Protein AF-A0A645DD55-F1 (afdb_monomer)

Secondary structure (DSSP, 8-state):
-EEEEEE-TTGGG-TTHHHHHHHHHHHTT--EEEEEE-TTSSEEE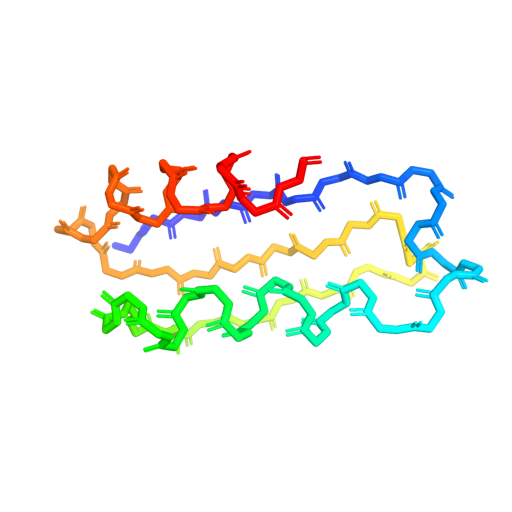EEE-GGGHHHHHHHHHHT-

Mean predicted aligned error: 3.09 Å

Radius of gyration: 11.06 Å; Cα contacts (8 Å, |Δi|>4): 87; chains: 1; bounding box: 25×18×26 Å

Nearest PDB structures (foldseek):
  3tvi-assembly6_K  TM=9.588E-01  e=7.295E-07  Clostridium acetobutylicum
  3tvi-assembly6_L  TM=9.496E-01  e=1.848E-06  Clostridium acetobutylicum
  3tvi-assembly3_F  TM=9.447E-01  e=2.752E-06  Clostridium acetobutylicum
  3c1n-assembly3_C  TM=9.423E-01  e=1.267E-05  Methanocaldococcus jannaschii
  6mx1-assembly1_B  TM=9.512E-01  e=9.921E-05  Escherichia coli str. K-12 substr. MG1655

pLDDT: mean 92.37, std 7.46, range [71.38, 98.38]

Structure (mmCIF, N/CA/C/O backbone):
data_AF-A0A645DD55-F1
#
_entry.id   AF-A0A645DD55-F1
#
loop_
_atom_site.group_PDB
_atom_site.id
_atom_site.type_symbol
_atom_site.label_atom_id
_atom_site.label_alt_id
_atom_site.label_comp_id
_atom_site.label_asym_id
_atom_site.label_entity_id
_atom_site.label_seq_id
_atom_site.pdbx_PDB_ins_code
_atom_site.Cartn_x
_atom_site.Cartn_y
_atom_site.Cartn_z
_atom_site.occupancy
_atom_site.B_iso_or_equiv
_atom_site.auth_seq_id
_atom_site.auth_comp_id
_atom_site.auth_asym_id
_atom_site.auth_atom_id
_atom_site.pdbx_PDB_model_num
ATOM 1 N N . MET A 1 1 ? -11.763 7.901 0.342 1.00 88.00 1 MET A N 1
ATOM 2 C CA . MET A 1 1 ? -10.715 7.071 -0.272 1.00 88.00 1 MET A CA 1
ATOM 3 C C . MET A 1 1 ? -9.391 7.805 -0.167 1.00 88.00 1 MET A C 1
ATOM 5 O O . MET A 1 1 ? -9.312 8.945 -0.617 1.00 88.00 1 MET A O 1
ATOM 9 N N . ALA A 1 2 ? -8.394 7.166 0.441 1.00 97.56 2 ALA A N 1
ATOM 10 C CA . ALA A 1 2 ? -7.040 7.687 0.574 1.00 97.56 2 ALA A CA 1
ATOM 11 C C . ALA A 1 2 ? -6.118 6.961 -0.412 1.00 97.56 2 ALA A C 1
ATOM 13 O O . ALA A 1 2 ? -6.296 5.768 -0.660 1.00 97.56 2 ALA A O 1
ATOM 14 N N . LEU A 1 3 ? -5.156 7.684 -0.985 1.00 97.31 3 LEU A N 1
ATOM 15 C CA . LEU A 1 3 ? -4.190 7.142 -1.938 1.00 97.31 3 LEU A CA 1
ATOM 16 C C . LEU A 1 3 ? -2.799 7.150 -1.311 1.00 97.31 3 LEU A C 1
ATOM 18 O O . LEU A 1 3 ? -2.353 8.180 -0.810 1.00 97.31 3 LEU A O 1
ATOM 22 N N . ILE A 1 4 ? -2.109 6.014 -1.369 1.00 96.38 4 ILE A N 1
ATOM 23 C CA . ILE A 1 4 ? -0.751 5.855 -0.844 1.00 96.38 4 ILE A CA 1
ATOM 24 C C . ILE A 1 4 ? 0.151 5.449 -2.003 1.00 96.38 4 ILE A C 1
ATOM 26 O O . ILE A 1 4 ? -0.077 4.424 -2.643 1.00 96.38 4 ILE A O 1
ATOM 30 N N . ALA A 1 5 ? 1.173 6.258 -2.278 1.00 94.88 5 ALA A N 1
ATOM 31 C CA . ALA A 1 5 ? 2.184 5.961 -3.284 1.00 94.88 5 ALA A CA 1
ATOM 32 C C . ALA A 1 5 ? 3.419 5.347 -2.615 1.00 94.88 5 ALA A C 1
ATOM 34 O O . ALA A 1 5 ? 4.125 6.016 -1.864 1.00 94.88 5 ALA A O 1
ATOM 35 N N . VAL A 1 6 ? 3.702 4.084 -2.923 1.00 92.94 6 VAL A N 1
ATOM 36 C CA . VAL A 1 6 ? 4.927 3.392 -2.515 1.00 92.94 6 VAL A CA 1
ATOM 37 C C . VAL A 1 6 ? 5.924 3.505 -3.659 1.00 92.94 6 VAL A C 1
ATOM 39 O O . VAL A 1 6 ? 5.640 3.059 -4.770 1.00 92.94 6 VAL A O 1
ATOM 42 N N . VAL A 1 7 ? 7.079 4.123 -3.410 1.00 90.81 7 VAL A N 1
ATOM 43 C CA . VAL A 1 7 ? 8.081 4.441 -4.440 1.00 90.81 7 VAL A CA 1
ATOM 44 C C . VAL A 1 7 ? 9.418 3.796 -4.090 1.00 90.81 7 VAL A C 1
ATOM 46 O O . VAL A 1 7 ? 9.907 3.935 -2.973 1.00 90.81 7 VAL A O 1
ATOM 49 N N . GLY A 1 8 ? 10.052 3.129 -5.054 1.00 87.06 8 GLY A N 1
ATOM 50 C CA . GLY A 1 8 ? 11.368 2.525 -4.868 1.00 87.06 8 GLY A CA 1
ATOM 51 C C . GLY A 1 8 ? 12.077 2.225 -6.187 1.00 87.06 8 GLY A C 1
ATOM 52 O O . GLY A 1 8 ? 11.554 1.516 -7.041 1.00 87.06 8 GLY A O 1
ATOM 53 N N . LYS A 1 9 ? 13.323 2.697 -6.341 1.00 81.62 9 LYS A N 1
ATOM 54 C CA . LYS A 1 9 ? 14.141 2.471 -7.556 1.00 81.62 9 LYS A CA 1
ATOM 55 C C . LYS A 1 9 ? 14.395 0.989 -7.859 1.00 81.62 9 LYS A C 1
ATOM 57 O O . LYS A 1 9 ? 14.625 0.627 -9.009 1.00 81.62 9 LYS A O 1
ATOM 62 N N . VAL A 1 10 ? 14.383 0.145 -6.828 1.00 78.38 10 VAL A N 1
ATOM 63 C CA . VAL A 1 10 ? 14.702 -1.290 -6.923 1.00 78.38 10 VAL A CA 1
ATOM 64 C C . VAL A 1 10 ? 13.443 -2.145 -7.143 1.00 78.38 10 VAL A C 1
ATOM 66 O O . VAL A 1 10 ? 13.557 -3.334 -7.425 1.00 78.38 10 VAL A O 1
ATOM 69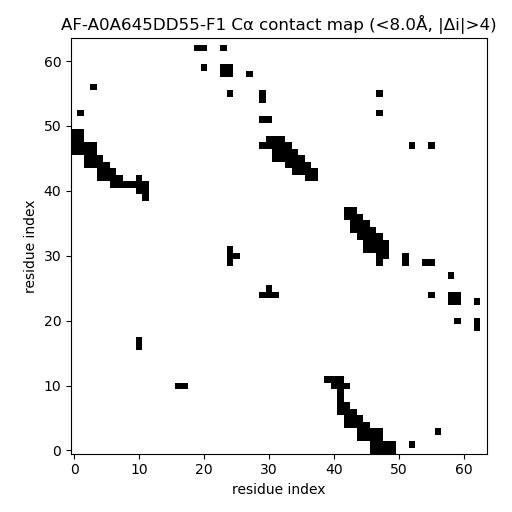 N N . MET A 1 11 ? 12.246 -1.545 -7.103 1.00 82.00 11 MET A N 1
ATOM 70 C CA . MET A 1 11 ? 10.964 -2.246 -7.245 1.00 82.00 11 MET A CA 1
ATOM 71 C C . MET A 1 11 ? 10.855 -2.995 -8.591 1.00 82.00 11 MET A C 1
ATOM 73 O O . MET A 1 11 ? 10.441 -4.147 -8.613 1.00 82.00 11 MET A O 1
ATOM 77 N N . LYS A 1 12 ? 11.384 -2.411 -9.675 1.00 77.19 12 LYS A N 1
ATOM 78 C CA . LYS A 1 12 ? 11.486 -3.018 -11.015 1.00 77.19 12 LYS A CA 1
ATOM 79 C C . LYS A 1 12 ? 12.308 -4.313 -11.090 1.00 77.19 12 LYS A C 1
ATOM 81 O O . LYS A 1 12 ? 12.053 -5.171 -11.925 1.00 77.19 12 LYS A O 1
ATOM 86 N N . ARG A 1 13 ? 13.373 -4.430 -10.293 1.00 78.69 13 ARG A N 1
ATOM 87 C CA . ARG A 1 13 ? 14.374 -5.509 -10.439 1.00 78.69 13 ARG A CA 1
ATOM 88 C C . ARG A 1 13 ? 14.298 -6.558 -9.339 1.00 78.69 13 ARG A C 1
ATOM 90 O O . ARG A 1 13 ? 15.070 -7.510 -9.367 1.00 78.69 13 ARG A O 1
ATOM 97 N N . ASN A 1 14 ? 13.405 -6.372 -8.373 1.00 82.50 14 ASN A N 1
ATOM 98 C CA . ASN A 1 14 ? 13.290 -7.239 -7.216 1.00 82.50 14 ASN A CA 1
ATOM 99 C C . ASN A 1 14 ? 11.899 -7.872 -7.178 1.00 82.50 14 ASN A C 1
ATOM 101 O O . ASN A 1 14 ? 10.932 -7.290 -6.677 1.00 82.50 14 ASN A O 1
ATOM 105 N N . ALA A 1 15 ? 11.811 -9.069 -7.761 1.00 82.31 15 ALA A N 1
ATOM 106 C CA . ALA A 1 15 ? 10.608 -9.879 -7.694 1.00 82.31 15 ALA A CA 1
ATOM 107 C C . ALA A 1 15 ? 10.260 -10.149 -6.221 1.00 82.31 15 ALA A C 1
ATOM 109 O O . ALA A 1 15 ? 11.105 -10.587 -5.446 1.00 82.31 15 ALA A O 1
ATOM 110 N N . GLY A 1 16 ? 9.015 -9.862 -5.838 1.00 88.88 16 GLY A N 1
ATOM 111 C CA . GLY A 1 16 ? 8.532 -10.034 -4.466 1.00 88.88 16 GLY A CA 1
ATOM 112 C C . GLY A 1 16 ? 8.261 -8.735 -3.707 1.00 88.88 16 GLY A C 1
ATOM 113 O O . GLY A 1 16 ? 7.572 -8.793 -2.697 1.00 88.88 16 GLY A O 1
ATOM 114 N N . ILE A 1 17 ? 8.682 -7.559 -4.194 1.00 90.94 17 ILE A N 1
ATOM 115 C CA . ILE A 1 17 ? 8.346 -6.280 -3.529 1.00 90.94 17 ILE A CA 1
ATOM 116 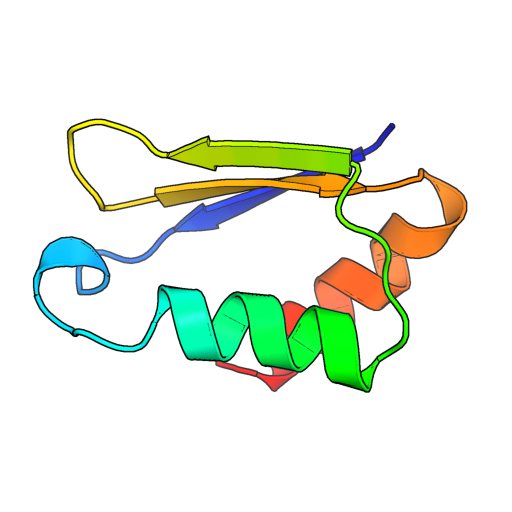C C . ILE A 1 17 ? 6.832 -6.044 -3.495 1.00 90.94 17 ILE A C 1
ATOM 118 O O . ILE A 1 17 ? 6.289 -5.692 -2.450 1.00 90.94 17 ILE A O 1
ATOM 122 N N . SER A 1 18 ? 6.134 -6.301 -4.605 1.00 90.56 18 SER A N 1
ATOM 123 C CA . SER A 1 18 ? 4.670 -6.233 -4.643 1.00 90.56 18 SER A CA 1
ATOM 124 C C . SER A 1 18 ? 4.037 -7.240 -3.680 1.00 90.56 18 SER A C 1
ATOM 126 O O . SER A 1 18 ? 3.109 -6.891 -2.964 1.00 90.56 18 SER A O 1
ATOM 128 N N . ALA A 1 19 ? 4.570 -8.466 -3.610 1.00 93.75 19 ALA A N 1
ATOM 129 C CA . ALA A 1 19 ? 4.077 -9.484 -2.684 1.00 93.75 19 ALA A CA 1
ATOM 130 C C . ALA A 1 19 ? 4.273 -9.059 -1.222 1.00 93.75 19 ALA A C 1
ATOM 132 O O . ALA A 1 19 ? 3.335 -9.147 -0.442 1.00 93.75 19 ALA A O 1
ATOM 133 N N . LYS A 1 20 ? 5.447 -8.521 -0.866 1.00 94.94 20 LYS A N 1
ATOM 134 C CA . LYS A 1 20 ? 5.736 -7.985 0.473 1.00 94.94 20 LYS A CA 1
ATOM 135 C C . LYS A 1 20 ? 4.750 -6.876 0.853 1.00 94.94 20 LYS A C 1
ATOM 137 O O . LYS A 1 20 ? 4.186 -6.914 1.939 1.00 94.94 20 LYS A O 1
ATOM 142 N N . LEU A 1 21 ? 4.503 -5.939 -0.067 1.00 95.25 21 LEU A N 1
ATOM 143 C CA . LEU A 1 21 ? 3.556 -4.840 0.125 1.00 95.25 21 LEU A CA 1
ATOM 144 C C . LEU A 1 21 ? 2.127 -5.345 0.379 1.00 95.25 21 LEU A C 1
ATOM 146 O O . LEU A 1 21 ? 1.501 -4.956 1.362 1.00 95.25 21 LEU A O 1
ATOM 150 N N . PHE A 1 22 ? 1.602 -6.196 -0.505 1.00 96.56 22 PHE A N 1
ATOM 151 C CA . PHE A 1 22 ? 0.220 -6.663 -0.393 1.00 96.56 22 PHE 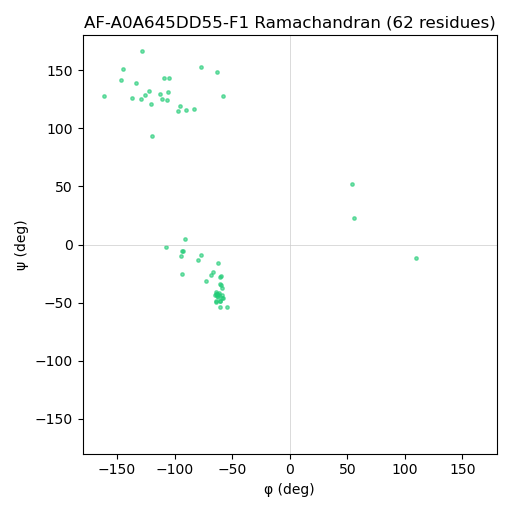A CA 1
ATOM 152 C C . PHE A 1 22 ? 0.025 -7.664 0.751 1.00 96.56 22 PHE A C 1
ATOM 154 O O . PHE A 1 22 ? -1.032 -7.643 1.377 1.00 96.56 22 PHE A O 1
ATOM 161 N N . ASN A 1 23 ? 1.039 -8.468 1.086 1.00 97.81 23 ASN A N 1
ATOM 162 C CA . ASN A 1 23 ? 0.994 -9.341 2.259 1.00 97.81 23 ASN A CA 1
ATOM 163 C C . ASN A 1 23 ? 0.933 -8.536 3.556 1.00 97.81 23 ASN A C 1
ATOM 165 O O . ASN A 1 23 ? 0.105 -8.853 4.398 1.00 97.81 23 ASN A O 1
ATOM 169 N N . ALA A 1 24 ? 1.729 -7.471 3.700 1.00 98.00 24 ALA A N 1
ATOM 170 C CA . ALA A 1 24 ? 1.691 -6.641 4.904 1.00 98.00 24 ALA A CA 1
ATOM 171 C C . ALA A 1 24 ? 0.292 -6.039 5.137 1.00 98.00 24 ALA A C 1
ATOM 173 O O . ALA A 1 24 ? -0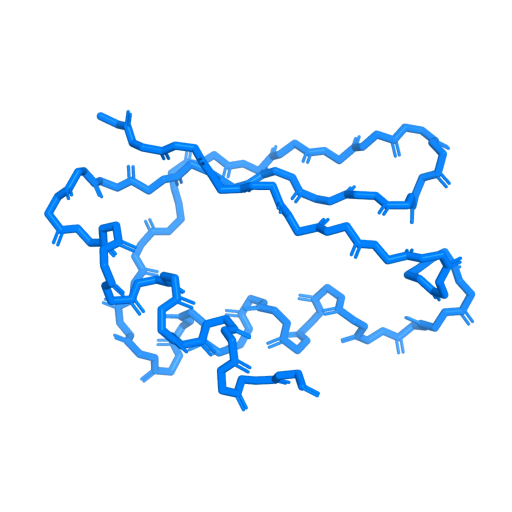.244 -6.084 6.246 1.00 98.00 24 ALA A O 1
ATOM 174 N N . LE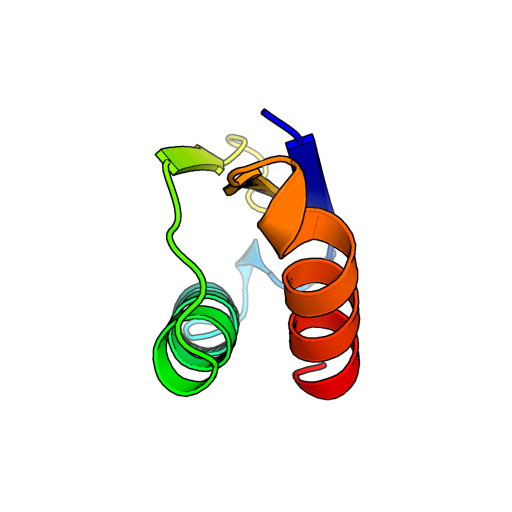U A 1 25 ? -0.335 -5.535 4.068 1.00 98.06 25 LEU A N 1
ATOM 175 C CA . LEU A 1 25 ? -1.701 -5.008 4.111 1.00 98.06 25 LEU A CA 1
ATOM 176 C C . LEU A 1 25 ? -2.730 -6.094 4.453 1.00 98.06 25 LEU A C 1
ATOM 178 O O . LEU A 1 25 ? -3.616 -5.852 5.269 1.00 98.06 25 LEU A O 1
ATOM 182 N N . TYR A 1 26 ? -2.593 -7.289 3.872 1.00 98.12 26 TYR A N 1
ATOM 183 C CA . TYR A 1 26 ? -3.458 -8.434 4.156 1.00 98.12 26 TYR A CA 1
ATOM 184 C C . TYR A 1 26 ? -3.341 -8.915 5.609 1.00 98.12 26 TYR A C 1
ATOM 186 O O . TYR A 1 26 ? -4.356 -9.051 6.286 1.00 98.12 26 TYR A O 1
ATOM 194 N N . GLU A 1 27 ? -2.121 -9.123 6.111 1.00 98.12 27 GLU A N 1
ATOM 195 C CA . GLU A 1 27 ? -1.855 -9.557 7.493 1.00 98.12 27 GLU A CA 1
ATOM 196 C C . GLU A 1 27 ? -2.382 -8.557 8.521 1.00 98.12 27 GLU A C 1
ATOM 198 O O . GLU A 1 27 ? -2.750 -8.925 9.635 1.00 98.12 27 GLU A O 1
ATOM 203 N N . SER A 1 28 ? -2.454 -7.289 8.124 1.00 97.69 28 SER A N 1
ATOM 204 C CA . SER A 1 28 ? -2.993 -6.227 8.952 1.00 97.69 28 SER A CA 1
ATOM 205 C C . SER A 1 28 ? 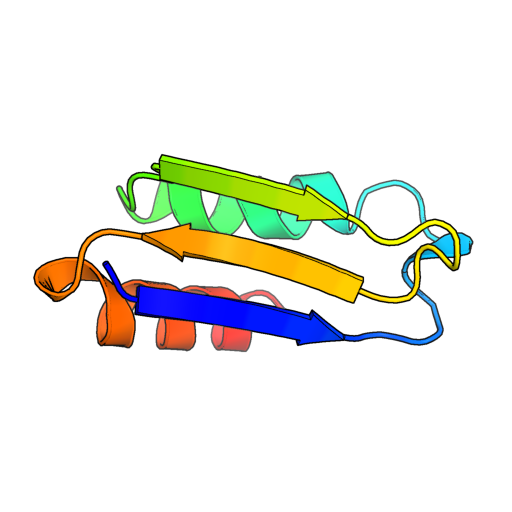-4.485 -6.010 8.761 1.00 97.69 28 SER A C 1
ATOM 207 O O . SER A 1 28 ? -4.993 -5.080 9.362 1.00 97.69 28 SER A O 1
ATOM 209 N N . ASP A 1 29 ? -5.212 -6.801 7.970 1.00 97.75 29 ASP A N 1
ATOM 210 C CA . ASP A 1 29 ? -6.641 -6.581 7.694 1.00 97.75 29 ASP A CA 1
ATOM 211 C C . ASP A 1 29 ? -6.912 -5.151 7.175 1.00 97.75 29 ASP A C 1
ATOM 213 O O . ASP A 1 29 ? -7.672 -4.371 7.756 1.00 97.75 29 ASP A O 1
ATOM 217 N N . VAL A 1 30 ? -6.174 -4.753 6.132 1.00 98.25 30 VAL A N 1
ATOM 218 C CA . VAL A 1 30 ? -6.375 -3.503 5.388 1.00 98.25 30 VAL A CA 1
ATOM 219 C C . VAL A 1 30 ? -6.880 -3.828 3.992 1.00 98.25 30 VAL A C 1
ATOM 221 O O . VAL A 1 30 ? -6.249 -4.554 3.222 1.00 98.25 30 VAL A O 1
ATOM 224 N N . ASN A 1 31 ? -8.013 -3.236 3.634 1.00 97.56 31 ASN A N 1
ATOM 225 C CA . ASN A 1 31 ? -8.679 -3.542 2.383 1.00 97.56 31 ASN A CA 1
ATOM 226 C C . ASN A 1 31 ? -8.206 -2.638 1.236 1.00 97.56 31 ASN A C 1
ATOM 228 O O . ASN A 1 31 ? -8.451 -1.430 1.228 1.00 97.56 31 ASN A O 1
ATOM 232 N N . VAL A 1 32 ? -7.573 -3.230 0.222 1.00 97.38 32 VAL A N 1
ATOM 233 C CA . VAL A 1 32 ? -7.137 -2.505 -0.978 1.00 97.38 32 VAL A CA 1
ATOM 234 C C . VAL A 1 32 ? -8.306 -2.374 -1.957 1.00 97.38 32 VAL A C 1
ATOM 236 O O . VAL A 1 32 ? -8.842 -3.357 -2.462 1.00 97.38 32 VAL A O 1
ATOM 239 N N . ARG A 1 33 ? -8.723 -1.136 -2.224 1.00 97.31 33 ARG A N 1
ATOM 240 C CA . ARG A 1 33 ? -9.841 -0.777 -3.117 1.00 97.31 33 ARG A CA 1
ATOM 241 C C . ARG A 1 33 ? -9.381 -0.483 -4.543 1.00 97.31 33 ARG A C 1
ATOM 243 O O . ARG A 1 33 ? -10.156 -0.611 -5.484 1.00 97.31 33 ARG A O 1
ATOM 250 N N . MET A 1 34 ? -8.128 -0.066 -4.697 1.00 97.00 34 MET A N 1
ATOM 251 C CA . MET A 1 34 ? -7.536 0.304 -5.977 1.00 97.00 34 MET A CA 1
ATOM 252 C C . MET A 1 34 ? -6.058 -0.064 -5.987 1.00 97.00 34 MET A C 1
ATOM 254 O O . MET A 1 34 ? -5.359 0.138 -4.996 1.00 97.00 34 MET A O 1
ATOM 258 N N . ILE A 1 35 ? -5.584 -0.550 -7.131 1.00 95.56 35 ILE A N 1
ATOM 259 C CA . ILE A 1 35 ? -4.166 -0.755 -7.413 1.00 95.56 35 ILE A CA 1
ATOM 260 C C . ILE A 1 35 ? -3.883 -0.090 -8.755 1.00 95.56 35 ILE A C 1
ATOM 262 O O . ILE A 1 35 ? -4.545 -0.385 -9.747 1.00 95.56 35 ILE A O 1
ATOM 266 N N . THR A 1 36 ? -2.902 0.805 -8.794 1.00 92.62 36 THR A N 1
ATOM 267 C CA . THR A 1 36 ? -2.341 1.313 -10.046 1.00 92.62 36 THR A CA 1
ATOM 268 C C . THR A 1 36 ? -0.826 1.301 -9.973 1.00 92.62 36 THR A C 1
ATOM 270 O O . THR A 1 36 ? -0.224 1.596 -8.941 1.00 92.62 36 THR A O 1
ATOM 273 N N . GLN A 1 37 ? -0.201 0.902 -11.068 1.00 86.25 37 GLN A N 1
ATOM 274 C CA . GLN A 1 37 ? 1.226 0.658 -11.146 1.00 86.25 37 GLN A CA 1
ATOM 275 C C . GLN A 1 37 ? 1.724 1.270 -12.453 1.00 86.25 37 GLN A C 1
ATOM 277 O O . GLN A 1 37 ? 1.136 1.062 -13.515 1.00 86.25 37 GLN A O 1
ATOM 282 N N . GLY A 1 38 ? 2.740 2.128 -12.349 1.00 80.31 38 GLY A N 1
ATOM 283 C CA . GLY A 1 38 ? 3.277 2.848 -13.498 1.00 80.31 38 GLY A CA 1
ATOM 284 C C . GLY A 1 38 ? 4.166 1.964 -14.374 1.00 80.31 38 GLY A C 1
ATOM 285 O O . GLY A 1 38 ? 4.856 1.077 -13.881 1.00 80.31 38 GLY A O 1
ATOM 286 N N . SER A 1 39 ? 4.253 2.287 -15.667 1.00 73.94 39 SER A N 1
ATOM 287 C CA . SER A 1 39 ? 5.077 1.565 -16.656 1.00 73.94 39 SER A CA 1
ATOM 288 C C . SER A 1 39 ? 6.588 1.594 -16.380 1.00 73.94 39 SER A C 1
ATOM 290 O O . SER A 1 39 ? 7.348 0.805 -16.941 1.00 73.94 39 SER A O 1
ATOM 292 N N . SER A 1 40 ? 7.048 2.501 -15.516 1.00 71.38 40 SER A N 1
ATOM 293 C CA . SER A 1 40 ? 8.435 2.557 -15.051 1.00 71.38 40 SER A CA 1
ATOM 294 C C . SER A 1 40 ? 8.742 1.539 -13.950 1.00 71.38 40 SER A C 1
ATOM 296 O O . SER A 1 40 ? 9.916 1.315 -13.658 1.00 71.38 40 SER A O 1
ATOM 298 N N . GLU A 1 41 ? 7.713 0.924 -13.357 1.00 71.50 41 GLU A N 1
ATOM 299 C CA . GLU A 1 41 ? 7.802 -0.058 -12.270 1.00 71.50 41 GLU A CA 1
ATOM 300 C C . GLU A 1 41 ? 8.568 0.437 -11.035 1.00 71.50 41 GLU A C 1
ATOM 302 O O . GLU A 1 41 ? 9.089 -0.346 -10.244 1.00 71.50 41 GLU A O 1
ATOM 307 N N . ILE A 1 42 ? 8.642 1.760 -10.867 1.00 84.44 42 ILE A N 1
ATOM 308 C CA . ILE A 1 42 ? 9.269 2.408 -9.709 1.00 84.44 42 ILE A CA 1
ATOM 309 C C . ILE A 1 42 ? 8.258 2.752 -8.618 1.00 84.44 42 ILE A C 1
ATOM 311 O O . ILE A 1 42 ? 8.666 3.189 -7.542 1.00 84.44 42 ILE A O 1
ATOM 315 N N . ASN A 1 43 ? 6.958 2.631 -8.901 1.00 88.88 43 ASN A N 1
ATOM 316 C CA . ASN A 1 43 ? 5.906 2.940 -7.949 1.00 88.88 43 ASN A CA 1
ATOM 317 C C . ASN A 1 43 ? 4.689 2.017 -8.065 1.00 88.88 43 ASN A C 1
ATOM 319 O O . ASN A 1 43 ? 4.340 1.531 -9.141 1.00 88.88 43 ASN A O 1
ATOM 323 N N . ILE A 1 44 ? 4.024 1.833 -6.930 1.00 93.00 44 ILE A N 1
ATOM 324 C CA . ILE A 1 44 ? 2.679 1.273 -6.817 1.00 93.00 44 ILE A CA 1
ATOM 325 C C . ILE A 1 44 ? 1.867 2.290 -6.023 1.00 93.00 44 ILE A C 1
ATOM 327 O O . ILE A 1 44 ? 2.291 2.722 -4.953 1.00 93.00 44 ILE A O 1
ATOM 331 N N . ILE A 1 45 ? 0.712 2.684 -6.544 1.00 94.81 45 ILE A N 1
ATOM 332 C CA . ILE A 1 45 ? -0.253 3.502 -5.819 1.00 94.81 45 ILE A CA 1
ATOM 333 C C . ILE A 1 45 ? -1.418 2.597 -5.442 1.00 94.81 45 ILE A C 1
ATOM 335 O O . ILE A 1 45 ? -2.030 1.953 -6.297 1.00 94.81 45 ILE A O 1
ATOM 339 N N . ILE A 1 46 ? -1.717 2.561 -4.152 1.00 96.75 46 ILE A N 1
ATOM 340 C CA . ILE A 1 46 ? -2.851 1.828 -3.602 1.00 96.75 46 ILE A CA 1
ATOM 341 C C . ILE A 1 46 ? -3.919 2.808 -3.129 1.00 96.75 46 ILE A C 1
ATOM 343 O O . ILE A 1 46 ? -3.607 3.875 -2.599 1.00 96.75 46 ILE A O 1
ATOM 347 N N . GLY A 1 47 ? -5.180 2.439 -3.322 1.00 97.88 47 GLY A N 1
ATOM 348 C CA . GLY A 1 47 ? -6.321 3.123 -2.727 1.00 97.88 47 GLY A CA 1
ATOM 349 C C . GLY A 1 47 ? -6.903 2.301 -1.589 1.00 97.88 47 GLY A C 1
ATOM 350 O O . GLY A 1 47 ? -7.170 1.113 -1.769 1.00 97.88 47 GLY A O 1
ATOM 351 N N . VAL A 1 48 ? -7.120 2.938 -0.443 1.00 98.38 48 VAL A N 1
ATOM 352 C CA . VAL A 1 48 ? -7.733 2.345 0.755 1.00 98.38 48 VAL A CA 1
ATOM 353 C C . VAL A 1 48 ? -8.885 3.218 1.252 1.00 98.38 48 VAL A C 1
ATOM 355 O O . VAL A 1 48 ? -9.051 4.373 0.830 1.00 98.38 48 VAL A O 1
ATOM 358 N N . GLU A 1 49 ? -9.706 2.675 2.148 1.00 98.25 49 GLU A N 1
ATOM 359 C CA . GLU A 1 49 ? -10.698 3.485 2.853 1.00 98.25 49 GLU A CA 1
ATOM 360 C C . GLU A 1 49 ? -10.016 4.543 3.728 1.00 98.25 49 GLU A C 1
ATOM 362 O O . GLU A 1 49 ? -8.923 4.332 4.248 1.00 98.25 49 GLU A O 1
ATOM 367 N N . ASN A 1 50 ? -10.659 5.702 3.912 1.00 97.94 50 ASN A N 1
ATOM 368 C CA . ASN A 1 50 ? -10.061 6.792 4.702 1.00 97.94 50 ASN A CA 1
ATOM 369 C C . ASN A 1 50 ? -9.777 6.372 6.152 1.00 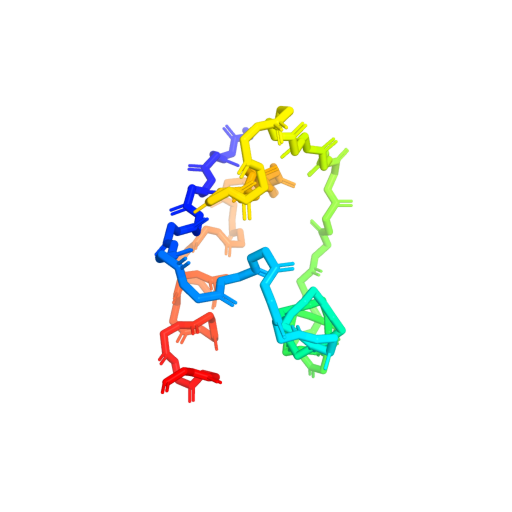97.94 50 ASN A C 1
ATOM 371 O O . ASN A 1 50 ? -8.797 6.828 6.729 1.00 97.94 50 ASN A O 1
ATOM 375 N N . GLY A 1 51 ? -10.621 5.504 6.723 1.00 98.06 51 GLY A N 1
ATOM 376 C CA . GLY A 1 51 ? -10.432 4.977 8.077 1.00 98.06 51 GLY A CA 1
ATOM 377 C C . GLY A 1 51 ? -9.207 4.070 8.219 1.00 98.06 51 GLY A C 1
ATOM 378 O O . GLY A 1 51 ? -8.652 3.976 9.309 1.00 98.06 51 GLY A O 1
ATOM 379 N N . ASP A 1 52 ? -8.743 3.471 7.120 1.00 98.19 52 ASP A N 1
ATOM 380 C CA . ASP A 1 52 ? -7.588 2.571 7.112 1.00 98.19 52 ASP A CA 1
ATOM 381 C C . ASP A 1 52 ? -6.276 3.291 6.786 1.00 98.19 52 ASP A C 1
ATOM 383 O O . ASP A 1 52 ? -5.218 2.671 6.848 1.00 98.19 52 ASP A O 1
ATOM 387 N N . PHE A 1 53 ? -6.309 4.584 6.444 1.00 98.00 53 PHE A N 1
ATOM 388 C CA . PHE A 1 53 ? -5.142 5.316 5.944 1.00 98.00 53 PHE A CA 1
ATOM 389 C C . PHE A 1 53 ? -3.927 5.239 6.881 1.00 98.00 53 PHE A C 1
ATOM 391 O O . PHE A 1 53 ? -2.854 4.815 6.456 1.00 98.00 53 PHE A O 1
ATOM 398 N N . GLU A 1 54 ? -4.098 5.597 8.156 1.00 98.06 54 GLU A N 1
ATOM 399 C CA . GLU A 1 54 ? -3.007 5.606 9.145 1.00 98.06 54 GLU A CA 1
ATOM 400 C C . GLU A 1 54 ? -2.448 4.197 9.390 1.00 98.06 54 GLU A C 1
ATOM 402 O O . GLU A 1 54 ? -1.236 3.987 9.466 1.00 98.06 54 GLU A O 1
ATOM 407 N N . LYS A 1 55 ? -3.340 3.203 9.457 1.00 98.38 55 LYS A N 1
ATOM 408 C CA . LYS A 1 55 ? -2.987 1.791 9.634 1.00 98.38 55 LYS A CA 1
ATOM 409 C C . LYS A 1 55 ? -2.190 1.279 8.436 1.00 98.38 55 LYS A C 1
ATOM 411 O O . LYS A 1 55 ? -1.121 0.705 8.616 1.00 98.38 55 LYS A O 1
ATOM 416 N N . ALA A 1 56 ? -2.677 1.540 7.225 1.00 98.19 56 ALA A N 1
ATOM 417 C CA . ALA A 1 56 ? -2.017 1.181 5.978 1.00 98.19 56 ALA A CA 1
ATOM 418 C C . ALA A 1 56 ? -0.628 1.822 5.881 1.00 98.19 56 ALA A C 1
ATOM 420 O O . ALA A 1 56 ? 0.340 1.133 5.574 1.00 98.19 56 ALA A O 1
ATOM 421 N N . LEU A 1 57 ? -0.511 3.117 6.191 1.00 97.75 57 LEU A N 1
ATOM 422 C CA . LEU A 1 57 ? 0.762 3.834 6.160 1.00 97.75 57 LEU A CA 1
ATOM 423 C C . LEU A 1 57 ? 1.780 3.220 7.127 1.00 97.75 57 LEU A C 1
ATOM 425 O O . LEU A 1 57 ? 2.909 2.938 6.725 1.00 97.75 57 LEU A O 1
ATOM 429 N N . LYS A 1 58 ? 1.373 2.974 8.378 1.00 98.19 58 LYS A N 1
ATOM 430 C CA . LYS A 1 58 ? 2.231 2.371 9.404 1.00 98.19 58 LYS A CA 1
ATOM 431 C C . LYS A 1 58 ? 2.712 0.978 8.997 1.00 98.19 58 LYS A C 1
ATOM 433 O O . LYS A 1 58 ? 3.905 0.707 9.048 1.00 98.19 58 LYS A O 1
ATOM 438 N N . VAL A 1 59 ? 1.794 0.125 8.554 1.00 97.94 59 VAL A N 1
ATOM 439 C CA . VAL A 1 59 ? 2.079 -1.261 8.157 1.00 97.94 59 VAL A CA 1
ATOM 440 C C . VAL A 1 59 ? 3.018 -1.316 6.958 1.00 97.94 59 VAL A C 1
ATOM 442 O O . VAL A 1 59 ? 3.956 -2.107 6.940 1.00 97.94 59 VAL A O 1
ATOM 445 N N . ILE A 1 60 ? 2.804 -0.450 5.964 1.00 96.81 60 ILE A N 1
ATOM 446 C CA . ILE A 1 60 ? 3.709 -0.341 4.819 1.00 96.81 60 ILE A CA 1
ATOM 447 C C . ILE A 1 60 ? 5.092 0.095 5.290 1.00 96.81 60 ILE A C 1
ATOM 449 O O . ILE A 1 60 ? 6.077 -0.487 4.859 1.00 96.81 60 ILE A O 1
ATOM 453 N N . TYR A 1 61 ? 5.177 1.089 6.175 1.00 96.44 61 TYR A N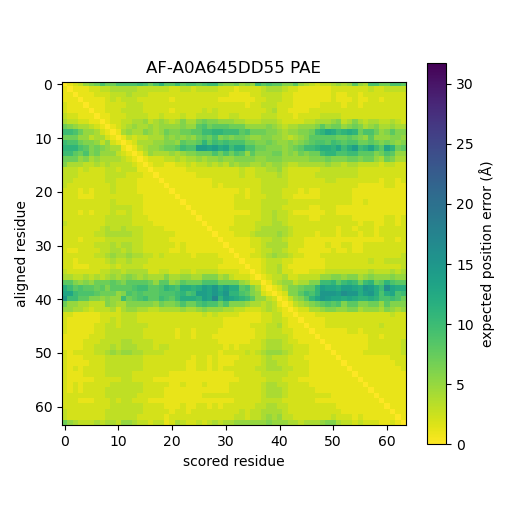 1
ATOM 454 C CA . TYR A 1 61 ? 6.458 1.565 6.687 1.00 96.44 61 TYR A CA 1
ATOM 455 C C . TYR A 1 61 ? 7.209 0.485 7.478 1.00 96.44 61 TYR A C 1
ATOM 457 O O . TYR A 1 61 ? 8.401 0.312 7.280 1.00 96.44 61 TYR A O 1
ATOM 465 N N . GLU A 1 62 ? 6.523 -0.281 8.330 1.00 96.75 62 GLU A N 1
ATOM 466 C CA . GLU A 1 62 ? 7.123 -1.386 9.098 1.00 96.75 62 GLU A CA 1
ATOM 467 C C . GLU A 1 62 ? 7.541 -2.569 8.213 1.00 96.75 62 GLU A C 1
ATOM 469 O O . GLU A 1 62 ? 8.458 -3.319 8.552 1.00 96.75 62 GLU A O 1
ATOM 474 N N . ALA A 1 63 ? 6.890 -2.738 7.062 1.00 94.50 63 ALA A N 1
ATOM 475 C CA . ALA A 1 63 ? 7.205 -3.797 6.121 1.00 94.50 63 ALA A CA 1
ATOM 476 C C . ALA A 1 63 ? 8.460 -3.525 5.281 1.00 94.50 63 ALA A C 1
ATOM 478 O O . ALA A 1 63 ? 8.876 -4.439 4.572 1.00 94.50 63 ALA A O 1
ATOM 479 N N . PHE A 1 64 ? 9.078 -2.340 5.301 1.00 90.69 64 PHE A N 1
ATOM 480 C CA . PHE A 1 64 ? 10.248 -2.008 4.470 1.00 90.69 64 PHE A CA 1
ATOM 481 C C . PHE A 1 64 ? 11.434 -1.513 5.290 1.00 90.69 64 PHE A C 1
ATOM 483 O O . PHE A 1 64 ? 12.550 -1.966 4.941 1.00 90.69 64 PHE A O 1
#

Sequence (64 aa):
MALIAVVGKVMKRNAGISAKLFNALYESDVNVRMITQGSSEINIIIGVENGDFEKALKVIYEAF

InterPro domains:
  IPR002912 ACT domain [PS51671] (6-64)
  IPR011147 Bifunctional aspartokinase/homoserine dehydrogenase, homoserine dehydrogenase domain [PTHR43070] (1-63)
  IPR045865 ACT-like domain [SSF55021] (1-64)
  IPR054352 Aspartokinase, ACT domain [PF22468] (4-64)

Organism: NCBI:txid1076179

Solvent-accessible surface area (backbone atoms only — not comparable to full-atom values): 3746 Å² total; per-residue (Å²): 113,35,79,46,77,49,74,37,90,58,48,64,79,38,92,56,52,68,55,54,54,53,46,41,36,52,80,64,76,47,66,77,78,39,80,49,67,53,97,79,35,36,40,42,36,37,26,30,48,60,90,43,41,70,59,49,52,50,41,53,59,74,70,107

Foldseek 3Di:
DDKDKDFAPCQVPDPCPVVLLVVLCVVLVWDFPDWDADPSSGIIMTDGDPVCVVVSVVSNVVSD